Protein AF-A0A6C0CYS4-F1 (afdb_monomer_lite)

Foldseek 3Di:
DDPPPDPPPDDPDDDDDDDDPDPPPPPPPPVVVVVVVVVVCVVCVVVVNPDFDWDDLVLLVLLVCLCCPVVVDDLCVVCVVLVHDSVQSVCNNVGNDGDDPSSSVSSCVVSVD

Organism: NCBI:txid1070528

Structure (mmCIF, N/CA/C/O backbone):
data_AF-A0A6C0CYS4-F1
#
_entry.id   AF-A0A6C0CYS4-F1
#
loop_
_atom_site.group_PDB
_atom_site.id
_atom_site.type_symbol
_atom_site.label_atom_id
_atom_site.label_alt_id
_atom_site.label_comp_id
_atom_site.label_asym_id
_atom_site.label_entity_id
_atom_site.label_seq_id
_atom_site.pdbx_PDB_ins_code
_atom_site.Cartn_x
_atom_site.Cartn_y
_atom_site.Cartn_z
_atom_site.occupancy
_atom_site.B_iso_or_equiv
_atom_site.auth_seq_id
_atom_site.auth_comp_id
_atom_site.auth_asym_id
_atom_site.auth_atom_id
_atom_site.pdbx_PDB_model_num
ATOM 1 N N . MET A 1 1 ? -44.992 -9.385 -67.599 1.00 48.09 1 MET A N 1
ATOM 2 C CA . MET A 1 1 ? -44.139 -9.983 -66.557 1.00 48.09 1 MET A CA 1
ATOM 3 C C . MET A 1 1 ? -42.723 -9.881 -67.06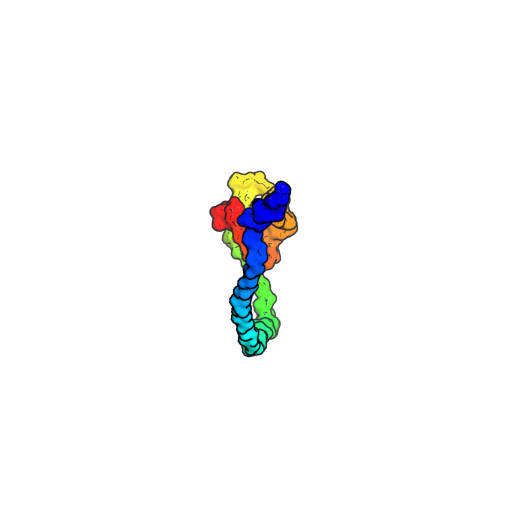6 1.00 48.09 1 MET A C 1
ATOM 5 O O . MET A 1 1 ? -42.374 -10.589 -67.997 1.00 48.09 1 MET A O 1
ATOM 9 N N . SER A 1 2 ? -41.995 -8.888 -66.579 1.00 47.50 2 SER A N 1
ATOM 10 C CA . SER A 1 2 ? -40.600 -8.634 -66.931 1.00 47.50 2 SER A CA 1
ATOM 11 C C . SER A 1 2 ? -39.866 -8.497 -65.606 1.00 47.50 2 SER A C 1
ATOM 13 O O . SER A 1 2 ? -39.799 -7.416 -65.026 1.00 47.50 2 SER A O 1
ATOM 15 N N . ASP A 1 3 ? -39.434 -9.649 -65.096 1.00 55.75 3 ASP A N 1
ATOM 16 C CA . ASP A 1 3 ? -38.735 -9.853 -63.825 1.00 55.75 3 ASP A CA 1
ATOM 17 C C . ASP A 1 3 ? -37.278 -9.348 -63.893 1.00 55.75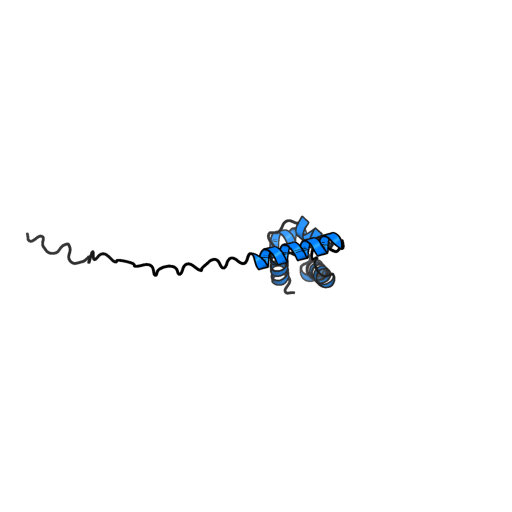 3 ASP A C 1
ATOM 19 O O . ASP A 1 3 ? -36.347 -10.061 -63.539 1.00 55.75 3 ASP A O 1
ATOM 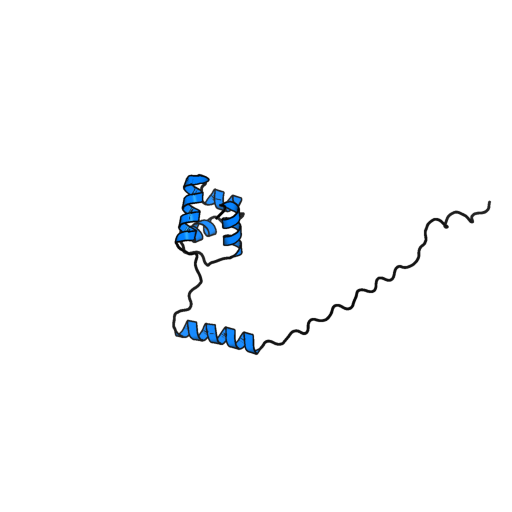23 N N . GLU A 1 4 ? -37.050 -8.131 -64.395 1.00 58.97 4 GLU A N 1
ATOM 24 C CA . GLU A 1 4 ? -35.694 -7.602 -64.634 1.00 58.97 4 GLU A CA 1
ATOM 25 C C . GLU A 1 4 ? -35.283 -6.447 -63.707 1.00 58.97 4 GLU A C 1
ATOM 27 O O . GLU A 1 4 ? -34.174 -5.946 -63.824 1.00 58.97 4 GLU A O 1
ATOM 32 N N . GLN A 1 5 ? -36.111 -6.035 -62.741 1.00 58.94 5 GLN A N 1
ATOM 33 C CA . GLN A 1 5 ? -35.820 -4.846 -61.912 1.00 58.94 5 GLN A CA 1
ATOM 34 C C . GLN A 1 5 ? -35.628 -5.096 -60.408 1.00 58.94 5 GLN A C 1
ATOM 36 O O . GLN A 1 5 ? -35.561 -4.136 -59.643 1.00 58.94 5 GLN A O 1
ATOM 41 N N . LEU A 1 6 ? -35.514 -6.347 -59.948 1.00 53.97 6 LEU A N 1
ATOM 42 C CA . LEU A 1 6 ? -35.508 -6.642 -58.503 1.00 53.97 6 LEU A CA 1
ATOM 43 C C . LEU A 1 6 ? -34.115 -6.706 -57.840 1.00 53.97 6 LEU A C 1
ATOM 45 O O . LEU A 1 6 ? -34.028 -6.944 -56.637 1.00 53.97 6 LEU A O 1
ATOM 49 N N . PHE A 1 7 ? -33.019 -6.510 -58.581 1.00 56.41 7 PHE A N 1
ATOM 50 C CA . PHE A 1 7 ? -31.665 -6.707 -58.033 1.00 56.41 7 PHE A CA 1
ATOM 51 C C . PHE A 1 7 ? -30.677 -5.553 -58.273 1.00 56.41 7 PHE A C 1
ATOM 53 O O . PHE A 1 7 ? -29.514 -5.673 -57.900 1.00 56.41 7 PHE A O 1
ATOM 60 N N . ASP A 1 8 ? -31.135 -4.401 -58.774 1.00 57.97 8 ASP A N 1
ATOM 61 C CA . ASP A 1 8 ? -30.285 -3.214 -59.012 1.00 57.97 8 ASP A CA 1
ATOM 62 C C . ASP A 1 8 ? -30.005 -2.375 -57.751 1.00 57.97 8 ASP A C 1
ATOM 64 O O . ASP A 1 8 ? -29.369 -1.326 -57.805 1.00 57.97 8 ASP A O 1
ATOM 68 N N . HIS A 1 9 ? -30.491 -2.800 -56.585 1.00 64.44 9 HIS A N 1
ATOM 69 C CA . HIS A 1 9 ? -30.397 -2.012 -55.348 1.00 64.44 9 HIS A CA 1
ATOM 70 C C . HIS A 1 9 ? -29.204 -2.408 -54.473 1.00 64.44 9 HIS A C 1
ATOM 72 O O . HIS A 1 9 ? -29.024 -1.842 -53.394 1.00 64.44 9 HIS A O 1
ATOM 78 N N . GLN A 1 10 ? -28.446 -3.433 -54.870 1.00 71.00 10 GLN A N 1
ATOM 79 C CA . GLN A 1 10 ? -27.371 -3.989 -54.059 1.00 71.00 10 GLN A CA 1
ATOM 80 C C . GLN A 1 10 ? -26.135 -4.281 -54.916 1.00 71.00 10 GLN A C 1
ATOM 82 O O . GLN A 1 10 ? -26.050 -5.294 -55.606 1.00 71.00 10 GLN A O 1
ATOM 87 N N . ASP A 1 11 ? -25.127 -3.418 -54.801 1.00 67.75 11 ASP A N 1
ATOM 88 C CA . ASP A 1 11 ? -23.806 -3.608 -55.399 1.00 67.75 11 ASP A CA 1
ATOM 89 C C . ASP A 1 11 ? -22.977 -4.611 -54.578 1.00 67.75 11 ASP A C 1
ATOM 91 O O . ASP A 1 11 ? -22.239 -4.239 -53.663 1.00 67.75 11 ASP A O 1
ATOM 95 N N . TRP A 1 12 ? -23.049 -5.902 -54.909 1.00 70.62 12 TRP A N 1
ATOM 96 C CA . TRP A 1 12 ? -22.275 -6.962 -54.237 1.00 70.62 12 TRP A CA 1
ATOM 97 C C . TRP A 1 12 ? -20.822 -7.024 -54.735 1.00 70.62 12 TRP A C 1
ATOM 99 O O . TRP A 1 12 ? -20.296 -8.075 -55.102 1.00 70.62 12 TRP A O 1
ATOM 109 N N . LYS A 1 13 ? -20.142 -5.875 -54.761 1.00 73.19 13 LYS A N 1
ATOM 110 C CA . LYS A 1 13 ? -18.724 -5.799 -55.123 1.00 73.19 13 LYS A CA 1
ATOM 111 C C . LYS A 1 13 ? -17.871 -6.218 -53.927 1.00 73.19 13 LYS A C 1
ATOM 113 O O . LYS A 1 13 ? -17.964 -5.646 -52.843 1.00 73.19 13 LYS A O 1
ATOM 118 N N . GLN A 1 14 ? -17.016 -7.216 -54.124 1.00 75.25 14 GLN A N 1
ATOM 119 C CA . GLN A 1 14 ? -16.114 -7.714 -53.088 1.00 75.25 14 GLN A CA 1
ATOM 120 C C . GLN A 1 14 ? -15.107 -6.629 -52.665 1.00 75.25 14 GLN A C 1
ATOM 122 O O . GLN A 1 14 ? -14.270 -6.198 -53.457 1.00 75.25 14 GLN A O 1
ATOM 127 N N . ILE A 1 15 ? -15.147 -6.218 -51.394 1.00 75.31 15 ILE A N 1
ATOM 128 C CA . ILE A 1 15 ? -14.179 -5.278 -50.814 1.00 75.31 15 ILE A CA 1
ATOM 129 C C . ILE A 1 15 ? -12.974 -6.072 -50.298 1.00 75.31 15 ILE A C 1
ATOM 131 O O . ILE A 1 15 ? -13.051 -6.766 -49.283 1.00 75.31 15 ILE A O 1
ATOM 135 N N . ILE A 1 16 ? -11.839 -5.969 -50.989 1.00 75.62 16 ILE A N 1
ATOM 136 C CA . ILE A 1 16 ? -10.585 -6.611 -50.579 1.00 75.62 16 ILE A CA 1
ATOM 137 C C . ILE A 1 16 ? -9.833 -5.670 -49.625 1.00 75.62 16 ILE A C 1
ATOM 139 O O . ILE A 1 16 ? -9.260 -4.662 -50.037 1.00 75.62 16 ILE A O 1
ATOM 143 N N . ILE A 1 17 ? -9.832 -5.990 -48.328 1.00 76.06 17 ILE A N 1
ATOM 144 C CA . ILE A 1 17 ? -9.124 -5.212 -47.300 1.00 76.06 17 ILE A CA 1
ATOM 145 C C . ILE A 1 17 ? -7.705 -5.766 -47.136 1.00 76.06 17 ILE A C 1
ATOM 147 O O . ILE A 1 17 ? -7.464 -6.699 -46.364 1.00 76.06 17 ILE A O 1
ATOM 151 N N . ASN A 1 18 ? -6.734 -5.157 -47.817 1.00 75.00 18 ASN A N 1
ATOM 152 C CA . ASN A 1 18 ? -5.324 -5.466 -47.589 1.00 75.00 18 ASN A CA 1
ATOM 153 C C . ASN A 1 18 ? -4.871 -4.841 -46.261 1.00 75.00 18 ASN A C 1
ATOM 155 O O . ASN A 1 18 ? -4.641 -3.634 -46.159 1.00 75.00 18 ASN A O 1
ATOM 159 N N . LYS A 1 19 ? -4.710 -5.662 -45.215 1.00 73.06 19 LYS A N 1
ATOM 160 C CA . LYS A 1 19 ? -4.018 -5.232 -43.991 1.00 73.06 19 LYS A CA 1
ATOM 161 C C . LYS A 1 19 ? -2.582 -4.859 -44.358 1.00 73.06 19 LYS A C 1
ATOM 163 O O . LYS A 1 19 ? -1.849 -5.693 -44.885 1.00 73.06 19 LYS A O 1
ATOM 168 N N . LYS A 1 20 ? -2.168 -3.625 -44.039 1.00 72.56 20 LYS A N 1
ATOM 169 C CA . LYS A 1 20 ? -0.757 -3.219 -44.130 1.00 72.56 20 LYS A CA 1
ATOM 170 C C . LYS A 1 20 ? 0.097 -4.274 -43.414 1.00 72.56 20 LYS A C 1
ATOM 172 O O . LYS A 1 20 ? -0.280 -4.677 -42.304 1.00 72.56 20 LYS A O 1
ATOM 177 N N . PRO A 1 21 ? 1.215 -4.732 -44.003 1.00 67.81 21 PRO A N 1
ATOM 178 C CA . PRO A 1 21 ? 2.080 -5.689 -43.338 1.00 67.81 21 PRO A CA 1
ATOM 179 C C . PRO A 1 21 ? 2.498 -5.088 -41.996 1.00 67.81 21 PRO A C 1
ATOM 181 O O . PRO A 1 21 ? 3.044 -3.985 -41.936 1.00 67.81 21 PRO A O 1
ATOM 184 N N . LYS A 1 22 ? 2.188 -5.789 -40.898 1.00 68.38 22 LYS A N 1
ATOM 185 C CA . LYS A 1 22 ? 2.735 -5.435 -39.587 1.00 68.38 22 LYS A CA 1
ATOM 186 C C . LYS A 1 22 ? 4.247 -5.471 -39.746 1.00 68.38 22 LYS A C 1
ATOM 188 O O . LYS A 1 22 ? 4.799 -6.547 -39.967 1.00 68.38 22 LYS A O 1
ATOM 193 N N . GLN A 1 23 ? 4.899 -4.314 -39.634 1.00 65.94 23 GLN A N 1
ATOM 194 C CA . GLN A 1 23 ? 6.344 -4.257 -39.465 1.00 65.94 23 GLN A CA 1
ATOM 195 C C . GLN A 1 23 ? 6.671 -5.192 -38.299 1.00 65.94 23 GLN A C 1
ATOM 197 O O . GLN A 1 23 ? 6.249 -4.951 -37.162 1.00 65.94 23 GLN A O 1
ATOM 202 N N . LYS A 1 24 ? 7.332 -6.318 -38.588 1.00 62.41 24 LYS A N 1
ATOM 203 C CA . LYS A 1 24 ? 7.903 -7.156 -37.541 1.00 62.41 24 LYS A CA 1
ATOM 204 C C . LYS A 1 24 ? 8.931 -6.262 -36.866 1.00 62.41 24 LYS A C 1
ATOM 206 O O . LYS A 1 24 ? 9.978 -6.005 -37.443 1.00 62.41 24 LYS A O 1
ATOM 211 N N . LYS A 1 25 ? 8.607 -5.739 -35.682 1.00 60.81 25 LYS A N 1
ATOM 212 C CA . LYS A 1 25 ? 9.621 -5.153 -34.808 1.00 60.81 25 LYS A CA 1
ATOM 213 C C . LYS A 1 25 ? 10.638 -6.260 -34.589 1.00 60.81 25 LYS A C 1
ATOM 215 O O . LYS A 1 25 ? 10.307 -7.269 -33.962 1.00 60.81 25 LYS A O 1
ATOM 220 N N . GLU A 1 26 ? 11.813 -6.118 -35.184 1.00 61.88 26 GLU A N 1
ATOM 221 C CA . GLU A 1 26 ? 12.921 -7.015 -34.915 1.00 61.88 26 GLU A CA 1
ATOM 222 C C . GLU A 1 26 ? 13.113 -7.037 -33.400 1.00 61.88 26 GLU A C 1
ATOM 224 O O . GLU A 1 26 ? 13.214 -5.994 -32.748 1.00 61.88 26 GLU A O 1
ATOM 229 N N . LYS A 1 27 ? 13.059 -8.233 -32.808 1.00 60.22 27 LYS A N 1
ATOM 230 C CA . LYS A 1 27 ? 13.424 -8.394 -31.407 1.00 60.22 27 LYS A CA 1
ATOM 231 C C . LYS A 1 27 ? 14.922 -8.134 -31.345 1.00 60.22 27 LYS A C 1
ATOM 233 O O . LYS A 1 27 ? 15.710 -9.020 -31.657 1.00 60.22 27 LYS A O 1
ATOM 238 N N . ILE A 1 28 ? 15.304 -6.914 -30.984 1.00 60.44 28 ILE A N 1
ATOM 239 C CA . ILE A 1 28 ? 16.689 -6.599 -30.652 1.00 60.44 28 ILE A CA 1
ATOM 240 C C . ILE A 1 28 ? 17.063 -7.546 -29.507 1.00 60.44 28 ILE A C 1
ATOM 242 O O . ILE A 1 28 ? 16.497 -7.468 -28.414 1.00 60.44 28 ILE A O 1
ATOM 246 N N . ASN A 1 29 ? 17.955 -8.498 -29.782 1.00 61.75 29 ASN A N 1
ATOM 247 C CA . ASN A 1 29 ? 18.445 -9.455 -28.797 1.00 61.75 29 ASN A CA 1
ATOM 248 C C . ASN A 1 29 ? 19.353 -8.720 -27.805 1.00 61.75 29 ASN A C 1
ATOM 250 O O . ASN A 1 29 ? 20.576 -8.747 -27.912 1.00 61.75 29 ASN A O 1
ATOM 254 N N . ASN A 1 30 ? 18.749 -8.067 -26.816 1.00 60.34 30 ASN A N 1
ATOM 255 C CA . ASN A 1 30 ? 19.436 -7.351 -25.745 1.00 60.34 30 ASN A CA 1
ATOM 256 C C . ASN A 1 30 ? 20.032 -8.310 -24.692 1.00 60.34 30 ASN A C 1
ATOM 258 O O . ASN A 1 30 ? 19.880 -8.085 -23.493 1.00 60.34 30 ASN A O 1
ATOM 262 N N . LYS A 1 31 ? 20.744 -9.367 -25.113 1.00 60.31 31 LYS A N 1
ATOM 263 C CA . LYS A 1 31 ? 21.423 -10.313 -24.201 1.00 60.31 31 LYS A CA 1
ATOM 264 C C . LYS A 1 31 ? 22.337 -9.583 -23.204 1.00 60.31 31 LYS A C 1
ATOM 266 O O . LYS A 1 31 ? 22.379 -9.918 -22.024 1.00 60.31 31 LYS A O 1
ATOM 271 N N . ASN A 1 32 ? 22.977 -8.501 -23.654 1.00 65.00 32 ASN A N 1
ATOM 272 C CA . ASN A 1 32 ? 23.821 -7.655 -22.809 1.00 65.00 32 ASN A CA 1
ATOM 273 C C . ASN A 1 32 ? 23.039 -6.923 -21.705 1.00 65.00 32 ASN A C 1
ATOM 275 O O . ASN A 1 32 ? 23.589 -6.678 -20.636 1.00 65.00 32 ASN A O 1
ATOM 279 N N . GLN A 1 33 ? 21.767 -6.566 -21.910 1.00 68.88 33 GLN A N 1
ATOM 280 C CA . GLN A 1 33 ? 20.975 -5.900 -20.865 1.00 68.88 33 GLN A CA 1
ATOM 281 C C . GLN A 1 33 ? 20.566 -6.872 -19.757 1.00 68.88 33 GLN A C 1
ATOM 283 O O . GLN A 1 33 ? 20.546 -6.495 -18.587 1.00 68.88 33 GLN A O 1
ATOM 288 N N . GLU A 1 34 ? 20.267 -8.119 -20.118 1.00 75.56 34 GLU A N 1
ATOM 289 C CA . GLU A 1 34 ? 19.881 -9.164 -19.172 1.00 75.56 34 GLU A CA 1
ATOM 290 C C . GLU A 1 34 ? 21.055 -9.565 -18.273 1.00 75.56 34 GLU A C 1
ATOM 292 O O . GLU A 1 34 ? 20.922 -9.527 -17.051 1.00 75.56 34 GLU A O 1
ATOM 297 N N . TYR A 1 35 ? 22.236 -9.792 -18.857 1.00 81.38 35 TYR A N 1
ATOM 298 C CA . TYR A 1 35 ? 23.469 -10.054 -18.108 1.00 81.38 35 TYR A CA 1
ATOM 299 C C . TYR A 1 35 ? 23.797 -8.931 -17.110 1.00 81.38 35 TYR A C 1
ATOM 301 O O . TYR A 1 35 ? 24.021 -9.177 -15.927 1.00 81.38 35 TYR A O 1
ATOM 309 N N . ASN A 1 36 ? 23.737 -7.671 -17.554 1.00 80.62 36 ASN A N 1
ATOM 310 C CA . ASN A 1 36 ? 23.984 -6.520 -16.681 1.00 80.62 36 ASN A CA 1
ATOM 311 C C . ASN A 1 36 ? 22.939 -6.377 -15.561 1.00 80.62 36 ASN A C 1
ATOM 313 O O . ASN A 1 36 ? 23.244 -5.829 -14.502 1.00 80.62 36 ASN A O 1
ATOM 317 N N . LYS A 1 37 ? 21.698 -6.827 -15.779 1.00 79.94 37 LYS A N 1
ATOM 318 C CA . LYS A 1 37 ? 20.653 -6.823 -14.749 1.00 79.94 37 LYS A CA 1
ATOM 319 C C . LYS A 1 37 ? 20.925 -7.887 -13.687 1.00 79.94 37 LYS A C 1
ATOM 321 O O . LYS A 1 37 ? 20.777 -7.582 -12.508 1.00 79.94 37 LYS A O 1
ATOM 326 N N . ILE A 1 38 ? 21.325 -9.086 -14.108 1.00 82.94 38 ILE A N 1
ATOM 327 C CA . ILE A 1 38 ? 21.659 -10.207 -13.221 1.00 82.94 38 ILE A CA 1
ATOM 328 C C . ILE A 1 38 ? 22.879 -9.853 -12.365 1.00 82.94 38 ILE A C 1
ATOM 330 O O . ILE A 1 38 ? 22.770 -9.858 -11.142 1.00 82.94 38 ILE A O 1
ATOM 334 N N . LYS A 1 39 ? 23.965 -9.373 -12.986 1.00 85.19 39 LYS A N 1
ATOM 335 C CA . LYS A 1 39 ? 25.189 -8.964 -12.278 1.00 85.19 39 LYS A CA 1
ATOM 336 C C . LYS A 1 39 ? 24.929 -7.924 -11.177 1.00 85.19 39 LYS A C 1
ATOM 338 O O . LYS A 1 39 ? 25.436 -8.036 -10.070 1.00 85.19 39 LYS A O 1
ATOM 343 N N . LYS A 1 40 ? 24.067 -6.934 -11.440 1.00 80.31 40 LYS A N 1
ATOM 344 C CA . LYS A 1 40 ? 23.679 -5.914 -10.443 1.00 80.31 40 LYS A CA 1
ATOM 345 C C . LYS A 1 40 ? 22.856 -6.462 -9.276 1.00 80.31 40 LYS A C 1
ATOM 347 O O . LYS A 1 40 ? 22.744 -5.782 -8.257 1.00 80.31 40 LYS A O 1
ATOM 352 N N . ILE A 1 41 ? 22.173 -7.591 -9.451 1.00 81.81 41 ILE A N 1
ATOM 353 C CA . ILE A 1 41 ? 21.416 -8.249 -8.379 1.00 81.81 41 ILE A CA 1
ATOM 354 C C . ILE A 1 41 ? 22.375 -9.090 -7.538 1.00 81.81 41 ILE A C 1
ATOM 356 O O . ILE A 1 41 ? 22.316 -8.990 -6.318 1.00 81.81 41 ILE A O 1
ATOM 360 N N . GLU A 1 42 ? 23.279 -9.829 -8.182 1.00 82.31 42 GLU A N 1
ATOM 361 C CA . GLU A 1 42 ? 24.336 -10.618 -7.533 1.00 82.31 42 GLU A CA 1
ATOM 362 C C . GLU A 1 42 ? 25.227 -9.732 -6.650 1.00 82.31 42 GLU A C 1
ATOM 364 O O . GLU A 1 42 ? 25.292 -9.947 -5.445 1.00 82.31 42 GLU A O 1
ATOM 369 N N . GLU A 1 43 ? 25.755 -8.624 -7.183 1.00 83.00 43 GLU A N 1
ATOM 370 C CA . GLU A 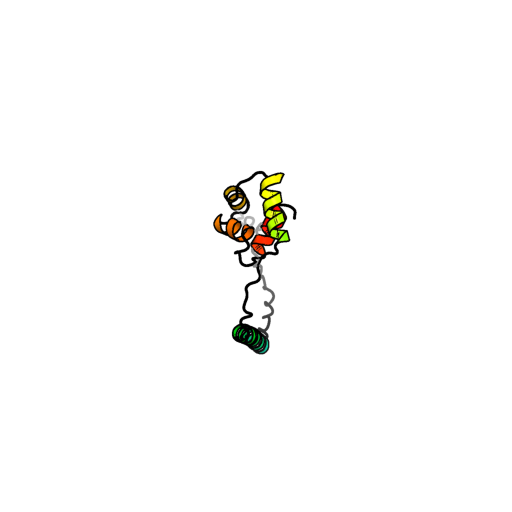1 43 ? 26.560 -7.659 -6.408 1.00 83.00 43 GLU A CA 1
ATOM 371 C C . GLU A 1 43 ? 25.816 -7.100 -5.174 1.00 83.00 43 GLU A C 1
ATOM 373 O O . GLU A 1 43 ? 26.418 -6.776 -4.147 1.00 83.00 43 GLU A O 1
ATOM 378 N N . LYS A 1 44 ? 24.486 -6.960 -5.251 1.00 78.69 44 LYS A N 1
ATOM 379 C CA . LYS A 1 44 ? 23.654 -6.485 -4.130 1.00 78.69 44 LYS A CA 1
ATOM 380 C C . LYS A 1 44 ? 23.344 -7.577 -3.113 1.00 78.69 44 LYS A C 1
ATOM 382 O O . LYS A 1 44 ? 23.119 -7.242 -1.951 1.00 78.69 44 LYS A O 1
ATOM 387 N N . ALA A 1 45 ? 23.285 -8.831 -3.550 1.00 76.56 45 ALA A N 1
ATOM 388 C CA . ALA A 1 45 ? 23.130 -9.983 -2.676 1.00 76.56 45 ALA A CA 1
ATOM 389 C C . ALA A 1 45 ? 24.417 -10.214 -1.873 1.00 76.56 45 ALA A C 1
ATOM 391 O O . ALA A 1 45 ? 24.347 -10.318 -0.653 1.00 76.56 45 ALA A O 1
ATOM 392 N N . ASP A 1 46 ? 25.580 -10.149 -2.529 1.00 76.50 46 ASP A N 1
ATOM 393 C CA . ASP A 1 46 ? 26.893 -10.315 -1.887 1.00 76.50 46 ASP A CA 1
ATOM 394 C C . ASP A 1 46 ? 27.190 -9.226 -0.846 1.00 76.50 46 ASP A C 1
ATOM 396 O O . ASP A 1 46 ? 27.906 -9.448 0.127 1.00 76.50 46 ASP A O 1
ATOM 400 N N . THR A 1 47 ? 26.622 -8.031 -1.031 1.00 78.06 47 THR A N 1
ATOM 401 C CA . THR A 1 47 ? 26.784 -6.894 -0.111 1.00 78.06 47 THR A CA 1
ATOM 402 C C . THR A 1 47 ? 25.674 -6.770 0.940 1.00 78.06 47 THR A C 1
ATOM 404 O O . THR A 1 47 ? 25.647 -5.763 1.648 1.00 78.06 47 THR A O 1
ATOM 407 N N . ASP A 1 48 ? 24.754 -7.740 1.033 1.00 72.62 48 ASP A N 1
ATOM 408 C CA . ASP A 1 48 ? 23.576 -7.753 1.928 1.00 72.62 48 ASP A CA 1
ATOM 409 C C . ASP A 1 48 ? 22.682 -6.490 1.832 1.00 72.62 48 ASP A C 1
ATOM 411 O O . ASP A 1 48 ? 21.936 -6.111 2.734 1.00 72.62 48 ASP A O 1
ATOM 415 N N . LYS A 1 49 ? 22.734 -5.792 0.690 1.00 77.69 49 LYS A N 1
ATOM 416 C CA . LYS A 1 49 ? 21.978 -4.551 0.421 1.00 77.69 49 LYS A CA 1
ATOM 417 C C . LYS A 1 49 ? 20.725 -4.795 -0.414 1.00 77.69 49 LYS A C 1
ATOM 419 O O . LYS A 1 49 ? 20.110 -3.846 -0.915 1.00 77.69 49 LYS A O 1
ATOM 424 N N . LEU A 1 50 ? 20.328 -6.053 -0.595 1.00 80.25 50 LEU A N 1
ATOM 425 C CA . LEU A 1 50 ? 19.163 -6.422 -1.389 1.00 80.25 50 LEU A CA 1
ATOM 426 C C . LEU A 1 50 ? 17.864 -6.143 -0.616 1.00 80.25 50 LEU A C 1
ATOM 428 O O . LEU A 1 50 ? 17.240 -7.029 -0.045 1.00 80.25 50 LEU A O 1
ATOM 432 N N . GLN A 1 51 ? 17.439 -4.880 -0.606 1.00 81.12 51 GLN A N 1
ATOM 433 C CA . GLN A 1 51 ? 16.209 -4.447 0.054 1.00 81.12 51 GLN A CA 1
ATOM 434 C C . GLN A 1 51 ? 15.154 -3.994 -0.958 1.00 81.12 51 GLN A C 1
ATOM 436 O O . GLN A 1 51 ? 15.444 -3.316 -1.948 1.00 81.12 51 GLN A O 1
ATOM 441 N N . HIS A 1 52 ? 13.891 -4.339 -0.696 1.00 83.75 52 HIS A N 1
ATOM 442 C CA . HIS A 1 52 ? 12.771 -3.834 -1.483 1.00 83.75 52 HIS A CA 1
ATOM 443 C C . HIS A 1 52 ? 12.515 -2.356 -1.195 1.00 83.75 52 HIS A C 1
ATOM 445 O O . HIS A 1 52 ? 12.512 -1.920 -0.043 1.00 83.75 52 HIS A O 1
ATOM 451 N N . LYS A 1 53 ? 12.204 -1.594 -2.249 1.00 87.88 53 LYS A N 1
ATOM 452 C CA . LYS A 1 53 ? 11.715 -0.221 -2.107 1.00 87.88 53 LYS A CA 1
ATOM 453 C C . LYS A 1 53 ? 10.408 -0.236 -1.311 1.00 87.88 53 LYS A C 1
ATOM 455 O O . LYS A 1 53 ? 9.467 -0.939 -1.679 1.00 87.88 53 LYS A O 1
ATOM 460 N N . LYS A 1 54 ? 10.351 0.558 -0.246 1.00 90.00 54 LYS A N 1
ATOM 461 C CA . LYS A 1 54 ? 9.161 0.764 0.590 1.00 90.00 54 LYS A CA 1
ATOM 462 C C . LYS A 1 54 ? 8.571 2.152 0.349 1.00 90.00 54 LYS A C 1
ATOM 464 O O . LYS A 1 54 ? 9.174 2.991 -0.321 1.00 90.00 54 LYS A O 1
ATOM 469 N N . TYR A 1 55 ? 7.381 2.382 0.890 1.00 90.50 55 TYR A N 1
ATOM 470 C CA . TYR A 1 55 ? 6.766 3.707 0.924 1.00 90.50 55 TYR A CA 1
ATOM 471 C C . TYR A 1 55 ? 7.526 4.644 1.873 1.00 90.50 55 TYR A C 1
ATOM 473 O O . TYR A 1 55 ? 7.983 4.216 2.936 1.00 90.50 55 TYR A O 1
ATOM 481 N N . THR A 1 56 ? 7.643 5.923 1.507 1.00 92.06 56 THR A N 1
ATOM 482 C CA . THR A 1 56 ? 8.255 6.944 2.369 1.00 92.06 56 THR A CA 1
ATOM 483 C C . THR A 1 56 ? 7.407 7.172 3.618 1.00 92.06 56 THR A C 1
ATOM 485 O O . THR A 1 56 ? 6.196 6.942 3.625 1.00 92.06 56 THR A O 1
ATOM 488 N N . THR A 1 57 ? 8.038 7.599 4.709 1.00 92.81 57 THR A N 1
ATOM 489 C CA . THR A 1 57 ? 7.333 7.854 5.974 1.00 92.81 57 THR A CA 1
ATOM 490 C C . THR A 1 57 ? 6.302 8.969 5.840 1.00 92.81 57 THR A C 1
ATOM 492 O O . THR A 1 57 ? 5.182 8.809 6.315 1.00 92.81 57 THR A O 1
ATOM 495 N N . GLU A 1 58 ? 6.640 10.028 5.109 1.00 92.56 58 GLU A N 1
ATOM 496 C CA . GLU A 1 58 ? 5.749 11.158 4.832 1.00 92.56 58 GLU A CA 1
ATOM 497 C C . GLU A 1 58 ? 4.482 10.717 4.094 1.00 92.56 58 GLU A C 1
ATOM 499 O O . GLU A 1 58 ? 3.375 11.018 4.530 1.00 92.56 58 GLU A O 1
ATOM 504 N N . PHE A 1 59 ? 4.625 9.916 3.031 1.00 92.06 59 PHE A N 1
ATOM 505 C CA . PHE A 1 59 ? 3.482 9.422 2.262 1.00 92.06 59 PHE A CA 1
ATOM 506 C C . PHE A 1 59 ? 2.532 8.587 3.127 1.00 92.06 59 PHE A C 1
ATOM 508 O O . PHE A 1 59 ? 1.314 8.739 3.063 1.00 92.06 59 PHE A O 1
ATOM 515 N N . ARG 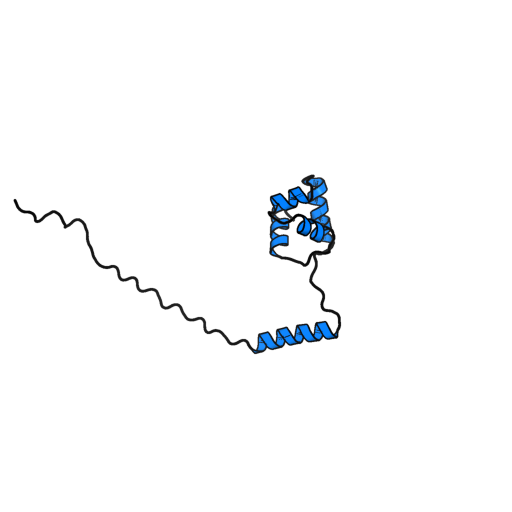A 1 60 ? 3.082 7.729 3.995 1.00 93.50 60 ARG A N 1
ATOM 516 C CA . ARG A 1 60 ? 2.278 6.920 4.923 1.00 93.50 60 ARG A CA 1
ATOM 517 C C . ARG A 1 60 ? 1.526 7.788 5.926 1.00 93.50 60 ARG A C 1
ATOM 519 O O . ARG A 1 60 ? 0.346 7.551 6.168 1.00 93.50 60 ARG A O 1
ATOM 526 N N . GLN A 1 61 ? 2.190 8.797 6.486 1.00 94.00 61 GLN A N 1
ATOM 527 C CA . GLN A 1 61 ? 1.567 9.735 7.420 1.00 94.00 61 GLN A CA 1
ATOM 528 C C . GLN A 1 61 ? 0.451 10.542 6.752 1.00 94.00 61 GLN A C 1
ATOM 530 O O . GLN A 1 61 ? -0.616 10.692 7.342 1.00 94.00 61 GLN A O 1
ATOM 535 N N . GLN A 1 62 ? 0.653 10.991 5.512 1.00 94.19 62 GLN A N 1
ATOM 536 C CA . GLN A 1 62 ? -0.371 11.699 4.742 1.00 94.19 62 GLN A CA 1
ATOM 537 C C . GLN A 1 62 ? -1.602 10.820 4.495 1.00 94.19 62 GLN A C 1
ATOM 539 O O . GLN A 1 62 ? -2.721 11.279 4.711 1.00 94.19 62 GLN A O 1
ATOM 544 N N . ILE A 1 63 ? -1.419 9.544 4.130 1.00 93.31 63 ILE A N 1
ATOM 545 C CA . ILE A 1 63 ? -2.538 8.599 3.971 1.00 93.31 63 ILE A CA 1
ATOM 546 C C . ILE A 1 63 ? -3.332 8.469 5.269 1.00 93.31 63 ILE A C 1
ATOM 548 O O . ILE A 1 63 ? -4.556 8.595 5.248 1.00 93.31 63 ILE A O 1
ATOM 552 N N . ILE A 1 64 ? -2.643 8.228 6.390 1.00 93.75 64 ILE A N 1
ATOM 553 C CA . ILE A 1 64 ? -3.289 8.060 7.696 1.00 93.75 64 ILE A CA 1
ATOM 554 C C . ILE A 1 64 ? -4.061 9.330 8.052 1.00 93.75 64 ILE A C 1
ATOM 556 O O . ILE A 1 64 ? -5.244 9.243 8.362 1.00 93.75 64 ILE A O 1
ATOM 560 N N . HIS A 1 65 ? -3.426 10.498 7.933 1.00 93.88 65 HIS A N 1
ATOM 561 C CA . HIS A 1 65 ? -4.032 11.790 8.240 1.00 93.88 65 HIS A CA 1
ATOM 562 C C . HIS A 1 65 ? -5.290 12.046 7.401 1.00 93.88 65 HIS A C 1
ATOM 564 O O . HIS A 1 65 ? -6.347 12.349 7.951 1.00 93.88 65 HIS A O 1
ATOM 570 N N . LYS A 1 66 ? -5.210 11.880 6.076 1.00 93.69 66 LYS A N 1
ATOM 571 C CA . LYS A 1 66 ? -6.355 12.050 5.170 1.00 93.69 66 LYS A CA 1
ATOM 572 C C . LYS A 1 66 ? -7.482 11.071 5.502 1.00 93.69 66 LYS A C 1
ATOM 574 O O . LYS A 1 66 ? -8.649 11.460 5.571 1.00 93.69 66 LYS A O 1
ATOM 579 N N . ARG A 1 67 ? -7.141 9.805 5.768 1.00 92.75 67 ARG A N 1
ATOM 580 C CA . ARG A 1 67 ? -8.120 8.772 6.120 1.00 92.75 67 ARG A CA 1
ATOM 581 C C . ARG A 1 67 ? -8.836 9.086 7.435 1.00 92.75 67 ARG A C 1
ATOM 583 O O . ARG A 1 67 ? -10.059 8.970 7.486 1.00 92.75 67 ARG A O 1
ATOM 590 N N . THR A 1 68 ? -8.104 9.440 8.492 1.00 93.06 68 THR A N 1
ATOM 591 C CA . THR A 1 68 ? -8.677 9.636 9.834 1.00 93.06 68 THR A CA 1
ATOM 592 C C . THR A 1 68 ? -9.356 10.986 9.994 1.00 93.06 68 THR A C 1
ATOM 594 O O . THR A 1 68 ? -10.423 11.044 10.595 1.00 93.06 68 THR A O 1
ATOM 597 N N . ASN A 1 69 ? -8.767 12.057 9.462 1.00 90.62 69 ASN A N 1
ATOM 598 C CA . ASN A 1 69 ? -9.196 13.417 9.783 1.00 90.62 69 ASN A CA 1
ATOM 599 C C . ASN A 1 69 ? -10.196 13.965 8.765 1.00 90.62 69 ASN A C 1
ATOM 601 O O . ASN A 1 69 ? -11.183 14.581 9.162 1.00 90.62 69 ASN A O 1
ATOM 605 N N . GLU A 1 70 ? -9.974 13.714 7.473 1.00 90.12 70 GLU A N 1
ATOM 606 C CA . GLU A 1 70 ? -10.833 14.256 6.412 1.00 90.12 70 GLU A CA 1
ATOM 607 C C . GLU A 1 70 ? -11.979 13.306 6.083 1.00 90.12 70 GLU A C 1
ATOM 609 O O . GLU A 1 70 ? -13.141 13.700 6.107 1.00 90.12 70 GLU A O 1
ATOM 614 N N . MET A 1 71 ? -11.660 12.039 5.813 1.00 89.12 71 MET A N 1
ATOM 615 C CA . MET A 1 71 ? -12.669 11.062 5.398 1.00 89.12 71 MET A CA 1
ATOM 616 C C . MET A 1 71 ? -13.347 10.355 6.576 1.00 89.12 71 MET A C 1
ATOM 618 O O . MET A 1 71 ? -14.457 9.859 6.418 1.00 89.12 71 MET A O 1
ATOM 622 N N . LYS A 1 72 ? -12.693 10.291 7.745 1.00 93.06 72 LYS A N 1
ATOM 623 C CA . LYS A 1 72 ? -13.170 9.585 8.951 1.00 93.06 72 LYS A CA 1
ATOM 624 C C . LYS A 1 72 ? -13.613 8.140 8.671 1.00 93.06 72 LYS A C 1
ATOM 626 O O . LYS A 1 72 ? -14.583 7.652 9.246 1.00 93.06 72 LYS A O 1
ATOM 631 N N . ILE A 1 73 ? -12.888 7.448 7.791 1.00 93.62 73 ILE A N 1
ATOM 632 C CA . ILE A 1 73 ? -13.187 6.067 7.389 1.00 93.62 73 ILE A CA 1
ATOM 633 C C . ILE A 1 73 ? -12.215 5.057 8.009 1.00 93.62 73 ILE A C 1
ATOM 635 O O . ILE A 1 73 ? -11.056 5.351 8.330 1.00 93.62 73 ILE A O 1
ATOM 639 N N . THR A 1 74 ? -12.678 3.816 8.143 1.00 95.12 74 THR A N 1
ATOM 640 C CA . THR A 1 74 ? -11.850 2.693 8.598 1.00 95.12 74 THR A CA 1
ATOM 641 C C . THR A 1 74 ? -10.906 2.204 7.494 1.00 95.12 74 THR A C 1
ATOM 643 O O . THR A 1 74 ? -11.121 2.457 6.307 1.00 95.12 74 THR A O 1
ATOM 646 N N . GLN A 1 75 ? -9.854 1.463 7.866 1.00 93.88 75 GLN A N 1
ATOM 647 C CA . GLN A 1 75 ? -8.935 0.847 6.894 1.00 93.88 75 GLN A CA 1
ATOM 648 C C . GLN A 1 75 ? -9.681 -0.077 5.916 1.00 93.88 75 GLN A C 1
ATOM 650 O O . GLN A 1 75 ? -9.416 -0.043 4.716 1.00 93.88 75 GLN A O 1
ATOM 655 N N . LYS A 1 76 ? -10.670 -0.833 6.412 1.00 95.44 76 LYS A N 1
ATOM 656 C CA . LYS A 1 76 ? -11.545 -1.690 5.601 1.00 95.44 76 LYS A CA 1
ATOM 657 C C . LYS A 1 76 ? -12.381 -0.897 4.597 1.00 95.44 76 LYS A C 1
ATOM 659 O O . LYS A 1 76 ? -12.492 -1.290 3.441 1.00 95.44 76 LYS A O 1
ATOM 664 N N . GLN A 1 77 ? -12.947 0.236 5.010 1.00 94.75 77 GLN A N 1
ATOM 665 C CA . GLN A 1 77 ? -13.714 1.104 4.112 1.00 94.75 77 GLN A CA 1
ATOM 666 C C . GLN A 1 77 ? -12.824 1.714 3.024 1.00 94.75 77 GLN A C 1
ATOM 668 O O . GLN A 1 77 ? -13.194 1.673 1.853 1.00 94.75 77 GLN A O 1
ATOM 673 N N . LEU A 1 78 ? -11.626 2.196 3.378 1.00 94.06 78 LEU A N 1
ATOM 674 C CA . LEU A 1 78 ? -10.651 2.680 2.396 1.00 94.06 78 LEU A CA 1
ATOM 675 C C . LEU A 1 78 ? -10.268 1.576 1.397 1.00 94.06 78 LEU A C 1
ATOM 677 O O . LEU A 1 78 ? -10.217 1.817 0.191 1.00 94.06 78 LEU A O 1
ATOM 681 N N . ALA A 1 79 ? -10.038 0.359 1.890 1.00 95.50 79 ALA A N 1
ATOM 682 C CA . ALA A 1 79 ? -9.718 -0.800 1.066 1.00 95.50 79 ALA A CA 1
ATOM 683 C C . ALA A 1 79 ? -10.851 -1.136 0.079 1.00 95.50 79 ALA A C 1
ATOM 685 O O . ALA A 1 79 ? -10.585 -1.322 -1.107 1.00 95.50 79 ALA A O 1
ATOM 686 N N . ASN A 1 80 ? -12.108 -1.107 0.533 1.00 95.25 80 ASN A N 1
ATOM 687 C CA . ASN A 1 80 ? -13.281 -1.323 -0.317 1.00 95.25 80 ASN A CA 1
ATOM 688 C C . ASN A 1 80 ? -13.409 -0.254 -1.412 1.00 95.25 80 ASN A C 1
ATOM 690 O O . ASN A 1 80 ? -13.600 -0.599 -2.576 1.00 95.25 80 ASN A O 1
ATOM 694 N N . ILE A 1 81 ? -13.247 1.030 -1.070 1.00 93.75 81 ILE A N 1
ATOM 695 C CA . ILE A 1 81 ? -13.301 2.138 -2.043 1.00 93.75 81 ILE A CA 1
ATOM 696 C C . ILE A 1 81 ? -12.199 1.982 -3.096 1.00 93.75 81 ILE A C 1
ATOM 698 O O . ILE A 1 81 ? -12.418 2.174 -4.291 1.00 93.75 81 ILE A O 1
ATOM 702 N N . LEU A 1 82 ? -11.002 1.592 -2.658 1.00 92.62 82 LEU A N 1
ATOM 703 C CA . LEU A 1 82 ? -9.870 1.350 -3.540 1.00 92.62 82 LEU A CA 1
ATOM 704 C C . LEU A 1 82 ? -9.921 -0.017 -4.224 1.00 92.62 82 LEU A C 1
ATOM 706 O O . LEU A 1 82 ? -9.011 -0.297 -4.995 1.00 92.62 82 LEU A O 1
ATOM 710 N N . ASN A 1 83 ? -10.926 -0.865 -3.985 1.00 94.12 83 ASN A N 1
ATOM 711 C CA . ASN A 1 83 ? -10.961 -2.259 -4.436 1.00 94.12 83 ASN A CA 1
ATOM 712 C C . ASN A 1 83 ? -9.591 -2.951 -4.247 1.00 94.12 83 ASN A C 1
ATOM 714 O O . ASN A 1 83 ? -8.949 -3.402 -5.203 1.00 94.12 83 ASN A O 1
ATOM 718 N N . LEU A 1 84 ? -9.093 -2.892 -3.011 1.00 93.00 84 LEU A N 1
ATOM 719 C CA . LEU A 1 84 ? -7.857 -3.506 -2.535 1.00 93.00 84 LEU A CA 1
ATOM 720 C C . LEU A 1 84 ? -8.169 -4.366 -1.305 1.00 93.00 84 LEU A C 1
ATOM 722 O O . LEU A 1 84 ? -9.124 -4.081 -0.586 1.00 93.00 84 LEU A O 1
ATOM 726 N N . PRO A 1 85 ? -7.362 -5.396 -1.012 1.00 94.50 85 PRO A N 1
ATOM 727 C CA . PRO A 1 85 ? -7.517 -6.144 0.226 1.00 94.50 85 PRO A CA 1
ATOM 728 C C . PRO A 1 85 ? -7.118 -5.280 1.431 1.00 94.50 85 PRO A C 1
ATOM 730 O O . PRO A 1 85 ? -6.128 -4.544 1.390 1.00 94.50 85 PRO A O 1
ATOM 733 N N . GLU A 1 86 ? -7.847 -5.420 2.539 1.00 94.56 86 GLU A N 1
ATOM 734 C CA . GLU A 1 86 ? -7.621 -4.662 3.781 1.00 94.56 86 GLU A CA 1
ATOM 735 C C . GLU A 1 86 ? -6.182 -4.799 4.302 1.00 94.56 86 GLU A C 1
ATOM 737 O O . GLU A 1 86 ? -5.559 -3.817 4.711 1.00 94.56 86 GLU A O 1
ATOM 742 N N . LYS A 1 87 ? -5.613 -6.007 4.193 1.00 94.88 87 LYS A N 1
ATOM 743 C CA . LYS A 1 87 ? -4.225 -6.288 4.570 1.00 94.88 87 LYS A CA 1
ATOM 744 C C . LYS A 1 87 ? -3.232 -5.372 3.846 1.00 94.88 87 LYS A C 1
ATOM 746 O O . LYS A 1 87 ? -2.309 -4.872 4.479 1.00 94.88 87 LYS A O 1
ATOM 751 N N . CYS A 1 88 ? -3.439 -5.093 2.556 1.00 93.62 88 CYS A N 1
ATOM 752 C CA . CYS A 1 88 ? -2.546 -4.208 1.808 1.00 93.62 88 CYS A CA 1
ATOM 753 C C . CYS A 1 88 ? -2.562 -2.781 2.364 1.00 93.62 88 CYS A C 1
ATOM 755 O O . CYS A 1 88 ? -1.498 -2.192 2.510 1.00 93.62 88 CYS A O 1
ATOM 757 N N . ILE A 1 89 ? -3.729 -2.235 2.719 1.00 94.12 89 ILE A N 1
ATOM 758 C CA . ILE A 1 89 ? -3.816 -0.894 3.322 1.00 94.12 89 ILE A CA 1
ATOM 759 C C . ILE A 1 89 ? -3.113 -0.865 4.683 1.00 94.12 89 ILE A C 1
ATOM 761 O O . ILE A 1 89 ? -2.304 0.026 4.938 1.00 94.12 89 ILE A O 1
ATOM 765 N N . LYS A 1 90 ? -3.339 -1.879 5.524 1.00 95.56 90 LYS A N 1
ATOM 766 C CA . LYS A 1 90 ? -2.669 -2.012 6.826 1.00 95.56 90 LYS A CA 1
ATOM 767 C C . LYS A 1 90 ? -1.143 -2.105 6.692 1.00 95.56 90 LYS A C 1
ATOM 769 O O . LYS A 1 90 ? -0.405 -1.469 7.449 1.00 95.56 90 LYS A O 1
ATOM 774 N N . ASP A 1 91 ? -0.655 -2.871 5.721 1.00 94.19 91 ASP A N 1
ATOM 775 C CA . ASP A 1 91 ? 0.778 -3.022 5.456 1.00 94.19 91 ASP A CA 1
ATOM 776 C C . ASP A 1 91 ? 1.395 -1.727 4.898 1.00 94.19 91 ASP A C 1
ATOM 778 O O . ASP A 1 91 ? 2.542 -1.404 5.221 1.00 94.19 91 ASP A O 1
ATOM 782 N N . ILE A 1 92 ? 0.644 -0.955 4.102 1.00 93.19 92 ILE A N 1
ATOM 783 C CA . ILE A 1 92 ? 1.066 0.364 3.607 1.00 93.19 92 ILE A CA 1
ATOM 784 C C . ILE A 1 92 ? 1.192 1.349 4.771 1.00 93.19 92 ILE A C 1
ATOM 786 O O . ILE A 1 92 ? 2.256 1.943 4.935 1.00 93.19 92 ILE A O 1
ATOM 790 N N . GLU A 1 93 ? 0.166 1.483 5.614 1.00 90.81 93 GLU A N 1
ATOM 791 C CA . GLU A 1 93 ? 0.180 2.410 6.757 1.00 90.81 93 GLU A CA 1
ATOM 792 C C . GLU A 1 93 ? 1.285 2.052 7.769 1.00 90.81 93 GLU A C 1
ATOM 794 O O . GLU A 1 93 ? 2.023 2.925 8.234 1.00 90.81 93 GLU A O 1
ATOM 799 N N . SER A 1 94 ? 1.494 0.757 8.031 1.00 92.56 94 SER A N 1
ATOM 800 C CA . SER A 1 94 ? 2.556 0.273 8.928 1.00 92.56 94 SER A CA 1
ATOM 801 C C . SER A 1 94 ? 3.969 0.305 8.327 1.00 92.56 94 SER A C 1
ATOM 803 O O . SER A 1 94 ? 4.942 0.088 9.046 1.00 92.56 94 SER A O 1
ATOM 805 N N . GLY A 1 95 ? 4.117 0.585 7.026 1.00 88.69 95 GLY A N 1
ATOM 806 C CA . GLY A 1 95 ? 5.418 0.639 6.348 1.00 88.69 95 GLY A CA 1
ATOM 807 C C . GLY A 1 95 ? 6.054 -0.724 6.066 1.00 88.69 95 GLY A C 1
ATOM 808 O O . GLY A 1 95 ? 7.242 -0.799 5.752 1.00 88.69 95 GLY A O 1
ATOM 809 N N . LYS A 1 96 ? 5.275 -1.806 6.154 1.00 89.50 96 LYS A N 1
ATOM 810 C CA . LYS A 1 96 ? 5.703 -3.163 5.784 1.00 89.50 96 LYS A CA 1
ATOM 811 C C . LYS A 1 96 ? 5.531 -3.439 4.291 1.00 89.50 96 LYS A C 1
ATOM 813 O O . LYS A 1 96 ? 6.215 -4.307 3.756 1.00 89.50 96 LYS A O 1
ATOM 818 N N . ALA A 1 97 ? 4.646 -2.703 3.619 1.00 90.62 97 ALA A N 1
ATOM 819 C CA . ALA A 1 97 ? 4.340 -2.932 2.216 1.00 90.62 97 ALA A CA 1
ATOM 820 C C . ALA A 1 97 ? 5.519 -2.616 1.287 1.00 90.62 97 ALA A C 1
ATOM 822 O O . ALA A 1 97 ? 6.179 -1.576 1.388 1.00 90.62 97 ALA A O 1
ATOM 823 N N . ILE A 1 98 ? 5.711 -3.509 0.318 1.00 91.44 98 ILE A N 1
ATOM 824 C CA . ILE A 1 98 ? 6.570 -3.287 -0.843 1.00 91.44 98 ILE A CA 1
ATOM 825 C C . ILE A 1 98 ? 5.909 -2.228 -1.729 1.00 91.44 98 ILE A C 1
ATOM 827 O O . ILE A 1 98 ? 4.698 -2.259 -1.956 1.00 91.44 98 ILE A O 1
ATOM 831 N N . TYR A 1 99 ? 6.704 -1.287 -2.234 1.00 92.38 99 TYR A N 1
ATOM 832 C CA . TYR A 1 99 ? 6.215 -0.207 -3.078 1.00 92.38 99 TYR A CA 1
ATOM 833 C C . TYR A 1 99 ? 5.577 -0.751 -4.362 1.00 92.38 99 TYR A C 1
ATOM 835 O O . TYR A 1 99 ? 6.249 -1.355 -5.199 1.00 92.38 99 TYR A O 1
ATOM 843 N N . ASN A 1 100 ? 4.288 -0.467 -4.543 1.00 93.38 100 ASN A N 1
ATOM 844 C CA . ASN A 1 100 ? 3.551 -0.750 -5.768 1.00 93.38 100 ASN A CA 1
ATOM 845 C C . ASN A 1 100 ? 3.001 0.553 -6.361 1.00 93.38 100 ASN A C 1
ATOM 847 O O . ASN A 1 100 ? 2.198 1.254 -5.735 1.00 93.38 100 ASN A O 1
ATOM 851 N N . ASN A 1 101 ? 3.404 0.849 -7.599 1.00 91.56 101 ASN A N 1
ATOM 852 C CA . ASN A 1 101 ? 3.018 2.071 -8.299 1.00 91.56 101 ASN A CA 1
ATOM 853 C C . ASN A 1 101 ? 1.505 2.153 -8.571 1.00 91.56 101 ASN A C 1
ATOM 855 O O . ASN A 1 101 ? 0.911 3.226 -8.480 1.00 91.56 101 ASN A O 1
ATOM 859 N N . ASN A 1 102 ? 0.853 1.020 -8.844 1.00 92.00 102 ASN A N 1
ATOM 860 C CA . ASN A 1 102 ? -0.584 0.980 -9.120 1.00 92.00 102 ASN A CA 1
ATOM 861 C C . ASN A 1 102 ? -1.400 1.282 -7.859 1.00 92.00 102 ASN A C 1
ATOM 863 O O . ASN A 1 102 ? -2.411 1.972 -7.920 1.00 92.00 102 ASN A O 1
ATOM 867 N N . HIS A 1 103 ? -0.962 0.794 -6.698 1.00 92.25 103 HIS A N 1
ATOM 868 C CA . HIS A 1 103 ? -1.610 1.131 -5.429 1.00 92.25 103 HIS A CA 1
ATOM 869 C C . HIS A 1 103 ? -1.373 2.597 -5.071 1.00 92.25 103 HIS A C 1
ATOM 871 O O . HIS A 1 103 ? -2.319 3.297 -4.726 1.00 92.25 103 HIS A O 1
ATOM 877 N N . CYS A 1 104 ? -0.135 3.072 -5.238 1.00 91.88 104 CYS A N 1
ATOM 878 C CA . CYS A 1 104 ? 0.250 4.456 -4.969 1.00 91.88 104 CYS A CA 1
ATOM 879 C C . CYS A 1 104 ? -0.619 5.451 -5.754 1.00 91.88 104 CYS A C 1
ATOM 881 O O . CYS A 1 104 ? -1.278 6.303 -5.168 1.00 91.88 104 CYS A O 1
ATOM 883 N N . THR A 1 105 ? -0.712 5.270 -7.073 1.00 93.44 105 THR A N 1
ATOM 884 C CA . THR A 1 105 ? -1.490 6.150 -7.960 1.00 93.44 105 THR A CA 1
ATOM 885 C C . THR A 1 105 ? -2.986 6.147 -7.649 1.00 93.44 105 THR A C 1
ATOM 887 O O . THR A 1 105 ? -3.625 7.195 -7.707 1.00 93.44 105 THR A O 1
ATOM 890 N N . ARG A 1 106 ? -3.568 4.995 -7.290 1.00 93.06 106 ARG A N 1
ATOM 891 C CA . ARG A 1 106 ? -4.982 4.913 -6.884 1.00 93.06 106 ARG A CA 1
ATOM 892 C C . ARG A 1 106 ? -5.238 5.658 -5.575 1.00 93.06 106 ARG A C 1
ATOM 894 O O . ARG A 1 106 ? -6.219 6.389 -5.485 1.00 93.06 106 ARG A O 1
ATOM 901 N N . ILE A 1 107 ? -4.344 5.501 -4.598 1.00 91.69 107 ILE A N 1
ATOM 902 C CA . ILE A 1 107 ? -4.428 6.186 -3.304 1.00 91.69 107 ILE A CA 1
ATOM 903 C C . ILE A 1 107 ? -4.278 7.703 -3.482 1.00 91.69 107 ILE A C 1
ATOM 905 O O . ILE A 1 107 ? -5.112 8.447 -2.977 1.00 91.69 107 ILE A O 1
ATOM 909 N N . MET A 1 108 ? -3.284 8.152 -4.256 1.00 92.38 108 MET A N 1
ATOM 910 C CA . MET A 1 108 ? -3.069 9.569 -4.590 1.00 92.38 108 MET A CA 1
ATOM 911 C C . MET A 1 108 ? -4.305 10.197 -5.238 1.00 92.38 108 MET A C 1
ATOM 913 O O . MET A 1 108 ? -4.762 11.254 -4.815 1.00 92.38 108 MET A O 1
ATOM 917 N N . ARG A 1 109 ? -4.922 9.512 -6.210 1.00 92.50 109 ARG A N 1
ATOM 918 C CA . ARG A 1 109 ? -6.150 9.995 -6.865 1.00 92.50 109 ARG A CA 1
ATOM 919 C C . ARG A 1 109 ? -7.332 10.111 -5.909 1.00 92.50 109 ARG A C 1
ATOM 921 O O . ARG A 1 109 ? -8.083 11.075 -6.008 1.00 92.50 109 ARG A O 1
ATOM 928 N N . LEU A 1 110 ? -7.514 9.136 -5.017 1.00 91.50 110 LEU A N 1
ATOM 929 C CA . LEU A 1 110 ? -8.630 9.143 -4.071 1.00 91.50 110 LEU A CA 1
ATOM 930 C C . LEU A 1 110 ? -8.457 10.226 -2.999 1.00 91.50 110 LEU A C 1
ATOM 932 O O . LEU A 1 110 ? -9.404 10.946 -2.698 1.00 91.50 110 LEU A O 1
ATOM 936 N N . LEU A 1 111 ? -7.255 10.329 -2.430 1.00 86.94 111 LEU A N 1
ATOM 937 C CA . LEU A 1 111 ? -6.952 11.227 -1.313 1.00 86.94 111 LEU A CA 1
ATOM 938 C C . LEU A 1 111 ? -6.488 12.623 -1.761 1.00 86.94 111 LEU A C 1
ATOM 940 O O . LEU A 1 111 ? -6.277 13.486 -0.909 1.00 86.94 111 LEU A O 1
ATOM 944 N N . LYS A 1 112 ? -6.351 12.843 -3.077 1.00 87.38 112 LYS A N 1
ATOM 945 C CA . LYS A 1 112 ? -5.845 14.075 -3.708 1.00 87.38 112 LYS A CA 1
ATOM 946 C C . LYS A 1 112 ? -4.511 14.531 -3.100 1.00 87.38 112 LYS A C 1
ATOM 948 O O . LYS A 1 112 ? -4.374 15.680 -2.684 1.00 87.38 112 LYS A O 1
ATOM 953 N N . ILE A 1 113 ? -3.571 13.588 -3.029 1.00 79.69 113 ILE A N 1
ATOM 954 C CA . ILE A 1 113 ? -2.179 13.761 -2.578 1.00 79.69 113 ILE A CA 1
ATOM 955 C C . ILE A 1 113 ? -1.259 13.695 -3.795 1.00 79.69 113 ILE A C 1
ATOM 957 O O . ILE A 1 113 ? -1.544 12.848 -4.676 1.00 79.69 113 ILE A O 1
#

InterPro domains:
  IPR010982 Lambda repressor-like, DNA-binding domain superfamily [G3DSA:1.10.260.40] (47-113)
  IPR010982 Lambda repressor-like, DNA-binding domain superfamily [SSF47413] (60-112)

Secondary structure (DSSP, 8-state):
----SSSTT---------PPP---------HHHHHHHHHHHHHHHHTT-----B--HHHHHHHHHIIIIII---HHHHHHHTT--HHHHHHHHHT-SBP-HHHHHHHHHHHT-

Radius of gyration: 28.98 Å; chains: 1; bounding box: 71×25×77 Å

Sequence (113 aa):
MSDEQLFDHQDWKQIIINKKPKQKKEKINNKNQEYNKIKKIEEKADTDKLQHKKYTTEFRQQIIHKRTNEMK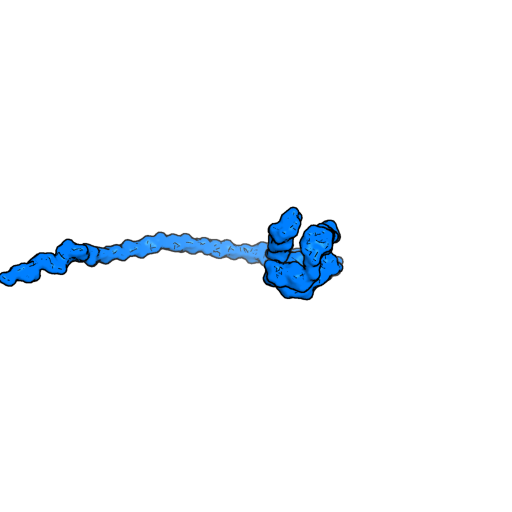ITQKQLANILNLPEKCIKDIESGKAIYNNNHCTRIMRLLKI

pLDDT: mean 82.16, std 13.03, range [47.5, 95.56]